Protein AF-A0A7W4E4R7-F1 (afdb_monomer)

pLDDT: mean 75.41, std 20.55, range [34.25, 96.19]

Solvent-accessible surface area (backbone atoms only — not comparable to full-atom values): 9694 Å² total; per-residue (Å²): 140,85,86,80,89,72,73,86,69,83,80,74,70,66,85,65,85,42,65,40,41,50,59,50,80,40,33,84,81,71,44,62,80,51,31,53,56,48,52,55,47,49,54,52,49,66,81,38,96,58,56,60,49,77,52,62,83,60,32,24,42,38,24,41,44,71,57,60,88,67,85,65,68,46,76,46,74,48,40,33,38,32,43,29,66,48,95,68,58,51,70,58,45,42,49,56,50,53,62,49,46,34,74,35,58,65,61,79,53,75,65,61,50,51,52,45,70,51,53,40,70,42,57,40,33,40,36,32,30,77,84,71,52,65,30,41,38,45,65,70,49,44,95,64,88,69,81,89,74,87,73,82,71,79,78,82,82,76,87,132

Radius of gyration: 18.73 Å; Cα contacts (8 Å, |Δi|>4): 219; chains: 1; bounding box: 41×69×41 Å

Mean predicted aligned error: 11.39 Å

Structure (mmCIF, N/CA/C/O backbone):
data_AF-A0A7W4E4R7-F1
#
_entry.id   AF-A0A7W4E4R7-F1
#
loop_
_atom_site.group_PDB
_atom_site.id
_atom_site.type_symbol
_atom_site.label_atom_id
_atom_site.label_alt_id
_atom_site.label_comp_id
_atom_site.label_asym_id
_atom_site.label_entity_id
_atom_site.label_seq_id
_atom_site.pdbx_PDB_ins_code
_atom_site.Cartn_x
_atom_site.Cartn_y
_atom_site.Cartn_z
_atom_site.occupancy
_atom_site.B_iso_or_equiv
_atom_site.auth_seq_id
_atom_site.auth_comp_id
_atom_site.auth_asym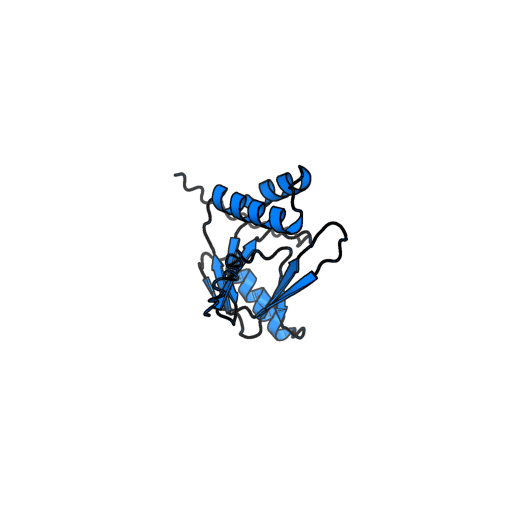_id
_atom_site.auth_atom_id
_atom_site.pdbx_PDB_model_num
ATOM 1 N N . MET A 1 1 ? -3.811 -51.169 -22.858 1.00 37.59 1 MET A N 1
ATOM 2 C CA . MET A 1 1 ? -2.844 -50.062 -23.025 1.00 37.59 1 MET A CA 1
ATOM 3 C C . MET A 1 1 ? -3.273 -48.957 -22.081 1.00 37.59 1 MET A C 1
ATOM 5 O O . MET A 1 1 ? -4.461 -48.668 -22.060 1.00 37.59 1 MET A O 1
ATOM 9 N N . GLY A 1 2 ? -2.369 -48.415 -21.267 1.00 35.84 2 GLY A N 1
ATOM 10 C CA . GLY A 1 2 ? -2.686 -47.343 -20.323 1.00 35.84 2 GLY A CA 1
ATOM 11 C C . GLY A 1 2 ? -1.676 -46.216 -20.470 1.00 35.84 2 GLY A C 1
ATOM 12 O O . GLY A 1 2 ? -0.500 -46.431 -20.195 1.00 35.84 2 GLY A O 1
ATOM 13 N N . ASN A 1 3 ? -2.144 -45.042 -20.894 1.00 38.25 3 ASN A N 1
ATOM 14 C CA . ASN A 1 3 ? -1.344 -43.823 -20.929 1.00 38.25 3 ASN A CA 1
ATOM 15 C C . ASN A 1 3 ? -1.815 -42.921 -19.789 1.00 38.25 3 ASN A C 1
ATOM 17 O O . ASN A 1 3 ? -2.932 -42.410 -19.808 1.00 38.25 3 ASN A O 1
ATOM 21 N N . TYR A 1 4 ? -0.962 -42.766 -18.781 1.00 40.06 4 TYR A N 1
ATOM 22 C CA . TYR A 1 4 ? -1.203 -41.903 -17.632 1.00 40.06 4 TYR A CA 1
ATOM 23 C C . TYR A 1 4 ? -0.491 -40.573 -17.885 1.00 40.06 4 TYR A C 1
ATOM 25 O O . TYR A 1 4 ? 0.659 -40.405 -17.477 1.00 40.06 4 TYR A O 1
ATOM 33 N N . GLU A 1 5 ? -1.140 -39.638 -18.581 1.00 39.41 5 GLU A N 1
ATOM 34 C CA . GLU A 1 5 ? -0.575 -38.300 -18.795 1.00 39.41 5 GLU A CA 1
ATOM 35 C C . GLU A 1 5 ? -0.634 -37.486 -17.498 1.00 39.41 5 GLU A C 1
ATOM 37 O O . GLU A 1 5 ? -1.563 -36.736 -17.203 1.00 39.41 5 GLU A O 1
ATOM 42 N N . LYS A 1 6 ? 0.389 -37.709 -16.673 1.00 41.47 6 LYS A N 1
ATOM 43 C CA . LYS A 1 6 ? 0.695 -36.923 -15.484 1.00 41.47 6 LYS A CA 1
ATOM 44 C C . LYS A 1 6 ? 1.305 -35.577 -15.877 1.00 41.47 6 LYS A C 1
ATOM 46 O O . LYS A 1 6 ? 2.179 -35.514 -16.732 1.00 41.47 6 LYS A O 1
ATOM 51 N N . ASN A 1 7 ? 0.968 -34.562 -15.086 1.00 39.81 7 ASN A N 1
ATOM 52 C CA . ASN A 1 7 ? 1.754 -33.344 -14.894 1.00 39.81 7 ASN A CA 1
ATOM 53 C C . ASN A 1 7 ? 1.880 -32.402 -16.111 1.00 39.81 7 ASN A C 1
ATOM 55 O O . ASN A 1 7 ? 2.986 -32.097 -16.553 1.00 39.81 7 ASN A O 1
ATOM 59 N N . ALA A 1 8 ? 0.777 -31.753 -16.496 1.00 35.56 8 ALA A N 1
ATOM 60 C CA . ALA A 1 8 ? 0.883 -30.298 -16.615 1.00 35.56 8 ALA A CA 1
ATOM 61 C C . ALA A 1 8 ? 1.110 -29.769 -15.187 1.00 35.56 8 ALA A C 1
ATOM 63 O O . ALA A 1 8 ? 0.280 -30.005 -14.307 1.00 35.56 8 ALA A O 1
ATOM 64 N N . ALA A 1 9 ? 2.280 -29.192 -14.912 1.00 35.06 9 ALA A N 1
ATOM 65 C CA . ALA A 1 9 ? 2.641 -28.804 -13.551 1.00 35.06 9 ALA A CA 1
ATOM 66 C C . ALA A 1 9 ? 1.687 -27.730 -13.009 1.00 35.06 9 ALA A C 1
ATOM 68 O O . ALA A 1 9 ? 1.271 -26.837 -13.749 1.00 35.06 9 ALA A O 1
ATOM 69 N N . ASN A 1 10 ? 1.408 -27.771 -11.701 1.00 34.59 10 ASN A N 1
ATOM 70 C CA . ASN A 1 10 ? 0.843 -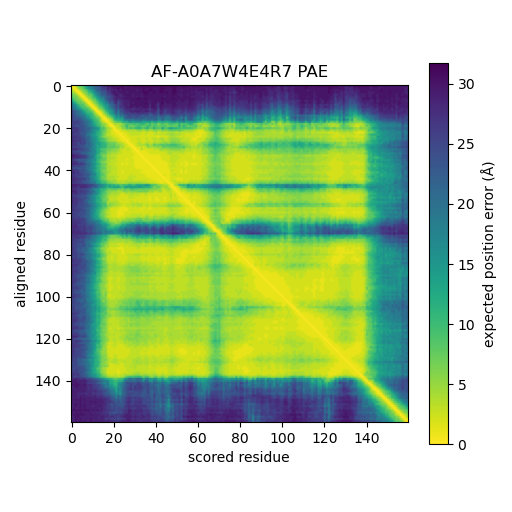26.616 -11.013 1.00 34.59 10 ASN A CA 1
ATOM 71 C C . ASN A 1 10 ? 1.751 -25.419 -11.298 1.00 34.59 10 ASN A C 1
ATOM 73 O O . ASN A 1 10 ? 2.893 -25.389 -10.837 1.00 34.59 10 ASN A O 1
ATOM 77 N N . SER A 1 11 ? 1.237 -24.422 -12.017 1.00 34.25 11 SER A N 1
ATOM 78 C CA . SER A 1 11 ? 1.834 -23.098 -11.972 1.00 34.25 11 SER A CA 1
ATOM 79 C C . SER A 1 11 ? 1.563 -22.548 -10.578 1.00 34.25 11 SER A C 1
ATOM 81 O O . SER A 1 11 ? 0.548 -21.900 -10.326 1.00 34.25 11 SER A O 1
ATOM 83 N N . THR A 1 12 ? 2.481 -22.817 -9.651 1.00 37.81 12 THR A N 1
ATOM 84 C CA . THR A 1 12 ? 2.738 -21.891 -8.555 1.00 37.81 12 THR A CA 1
ATOM 85 C C . THR A 1 12 ? 3.233 -20.596 -9.185 1.00 37.81 12 THR A C 1
ATOM 87 O O . THR A 1 12 ? 4.435 -20.336 -9.242 1.00 37.81 12 THR A O 1
ATOM 90 N N . GLN A 1 13 ? 2.284 -19.777 -9.657 1.00 39.12 13 GLN A N 1
ATOM 91 C CA . GLN A 1 13 ? 2.422 -18.331 -9.588 1.00 39.12 13 GLN A CA 1
ATOM 92 C C . GLN A 1 13 ? 2.794 -18.042 -8.138 1.00 39.12 13 GLN A C 1
ATOM 94 O O . GLN A 1 13 ? 1.945 -18.120 -7.252 1.00 39.12 13 GLN A O 1
ATOM 99 N N . SER A 1 14 ? 4.095 -17.840 -7.910 1.00 38.28 14 SER A N 1
ATOM 100 C CA . SER A 1 14 ? 4.652 -17.489 -6.608 1.00 38.28 14 SER A CA 1
ATOM 101 C C . SER A 1 14 ? 3.782 -16.387 -6.029 1.00 38.28 14 SER A C 1
ATOM 103 O O . SER A 1 14 ? 3.562 -15.401 -6.733 1.00 38.28 14 SER A O 1
ATOM 105 N N . GLU A 1 15 ? 3.232 -16.580 -4.826 1.00 46.53 15 GLU A N 1
ATOM 106 C CA . GLU A 1 15 ? 2.279 -15.637 -4.238 1.00 46.53 15 GLU A CA 1
ATOM 107 C C . GLU A 1 15 ? 2.954 -14.269 -4.145 1.00 46.53 15 GLU A C 1
ATOM 109 O O . GLU A 1 15 ? 3.819 -14.037 -3.298 1.00 46.53 15 GLU A O 1
ATOM 114 N N . GLN A 1 16 ? 2.640 -13.407 -5.117 1.00 50.31 16 GLN A N 1
ATOM 115 C CA . GLN A 1 16 ? 3.466 -12.244 -5.396 1.00 50.31 16 GLN A CA 1
ATOM 116 C C . GLN A 1 16 ? 3.458 -11.332 -4.168 1.00 50.31 16 GLN A C 1
ATOM 118 O O . GLN A 1 16 ? 2.390 -11.126 -3.586 1.00 50.31 16 GLN A O 1
ATOM 123 N N . PRO A 1 17 ? 4.597 -10.733 -3.778 1.00 55.41 17 PRO A N 1
ATOM 124 C CA . PRO A 1 17 ? 4.551 -9.596 -2.877 1.00 55.41 17 PRO A CA 1
ATOM 125 C C . PRO A 1 17 ? 3.753 -8.502 -3.591 1.00 55.41 17 PRO A C 1
ATOM 127 O O . PRO A 1 17 ? 4.229 -7.911 -4.559 1.00 55.41 17 PRO A O 1
ATOM 130 N N . LEU A 1 18 ? 2.508 -8.284 -3.162 1.00 74.06 18 LEU A N 1
ATOM 131 C CA . LEU A 1 18 ? 1.586 -7.356 -3.813 1.00 74.06 18 LEU A CA 1
ATOM 132 C C . LEU A 1 18 ? 1.980 -5.921 -3.442 1.00 74.06 18 LEU A C 1
ATOM 134 O O . LEU A 1 18 ? 1.399 -5.315 -2.542 1.00 74.06 18 LEU A O 1
ATOM 138 N N . ILE A 1 19 ? 3.029 -5.414 -4.091 1.00 79.81 19 ILE A N 1
ATOM 139 C CA . ILE A 1 19 ? 3.493 -4.034 -3.949 1.00 79.81 19 ILE A CA 1
ATOM 140 C C . ILE A 1 19 ? 2.511 -3.111 -4.673 1.00 79.81 19 ILE A C 1
ATOM 142 O O . ILE A 1 19 ? 2.180 -3.334 -5.841 1.00 79.81 19 ILE A O 1
ATOM 146 N N . CYS A 1 20 ? 2.057 -2.068 -3.982 1.00 77.81 20 CYS A N 1
ATOM 147 C CA . CYS A 1 20 ? 1.178 -1.050 -4.549 1.00 77.81 20 CYS A CA 1
ATOM 148 C C . CYS A 1 20 ? 1.980 0.201 -4.918 1.00 77.81 20 CYS A C 1
ATOM 150 O O . CYS A 1 20 ? 2.394 0.953 -4.036 1.00 77.81 20 CYS A O 1
ATOM 152 N N . TRP A 1 21 ? 2.168 0.421 -6.221 1.00 73.69 21 TRP A N 1
ATOM 153 C CA . TRP A 1 21 ? 2.809 1.610 -6.784 1.00 73.69 21 TRP A CA 1
ATOM 154 C C . TRP A 1 21 ? 1.792 2.755 -6.966 1.00 73.69 21 TRP A C 1
ATOM 156 O O . TRP A 1 21 ? 0.676 2.501 -7.428 1.00 73.69 21 TRP A O 1
ATOM 166 N N . ASN A 1 22 ? 2.154 4.007 -6.637 1.00 75.50 22 ASN A N 1
ATOM 167 C CA . ASN A 1 22 ? 1.269 5.187 -6.725 1.00 75.50 22 ASN A CA 1
ATOM 168 C C . ASN A 1 22 ? -0.115 4.946 -6.081 1.00 75.50 22 ASN A C 1
ATOM 170 O O . ASN A 1 22 ? -1.143 4.983 -6.765 1.00 75.50 22 ASN A O 1
ATOM 174 N N . TRP A 1 23 ? -0.149 4.634 -4.783 1.00 87.56 23 TRP A N 1
ATOM 175 C CA . TRP A 1 23 ? -1.384 4.264 -4.084 1.00 87.56 23 TRP A CA 1
ATOM 176 C C . TRP A 1 23 ? -2.026 5.427 -3.313 1.00 87.56 23 TRP A C 1
ATOM 178 O O . TRP A 1 23 ? -1.352 6.355 -2.877 1.00 87.56 23 TRP A O 1
ATOM 188 N N . TYR A 1 24 ? -3.344 5.358 -3.122 1.00 87.31 24 TYR A N 1
ATOM 189 C CA . TYR A 1 24 ? -4.137 6.305 -2.334 1.00 87.31 24 TYR A CA 1
ATOM 190 C C . TYR A 1 24 ? -5.350 5.615 -1.694 1.00 87.31 24 TYR A C 1
ATOM 192 O O . TYR A 1 24 ? -5.747 4.518 -2.102 1.00 87.31 24 TYR A O 1
ATOM 200 N N . LEU A 1 25 ? -5.922 6.255 -0.666 1.00 90.56 25 LEU A N 1
ATOM 201 C CA . LEU A 1 25 ? -7.130 5.801 0.028 1.00 90.56 25 LEU A CA 1
ATOM 202 C C . LEU A 1 25 ? -8.317 6.706 -0.298 1.00 90.56 25 LEU A C 1
ATOM 204 O O . LEU A 1 25 ? -8.255 7.915 -0.077 1.00 90.56 25 LEU A O 1
ATOM 208 N N . GLU A 1 26 ? -9.421 6.107 -0.730 1.00 89.88 26 GLU A N 1
ATOM 209 C CA . GLU A 1 26 ? -10.704 6.791 -0.907 1.00 89.88 26 GLU A CA 1
ATOM 210 C C . GLU A 1 26 ? -11.879 5.831 -0.679 1.00 89.88 26 GLU A C 1
ATOM 212 O O . GLU A 1 26 ? -11.706 4.623 -0.509 1.00 89.88 26 GLU A O 1
ATOM 217 N N . SER A 1 27 ? -13.092 6.366 -0.631 1.00 90.88 27 SER A N 1
ATOM 218 C CA . SER A 1 27 ? -14.323 5.582 -0.704 1.00 90.88 27 SER A CA 1
ATOM 219 C C . SER A 1 27 ? -14.590 5.108 -2.137 1.00 90.88 27 SER A C 1
ATOM 221 O O . SER A 1 27 ? -14.203 5.751 -3.109 1.00 90.88 27 SER A O 1
ATOM 223 N N . LEU A 1 28 ? -15.308 3.990 -2.288 1.00 85.19 28 LEU A N 1
ATOM 224 C CA . LEU A 1 28 ? -15.624 3.418 -3.608 1.00 85.19 28 LEU A CA 1
ATOM 225 C C . LEU A 1 28 ? -16.348 4.401 -4.553 1.00 85.19 28 LEU A C 1
ATOM 227 O O . LEU A 1 28 ? -16.094 4.391 -5.759 1.00 85.19 28 LEU A O 1
ATOM 231 N N . ASN A 1 29 ? -17.239 5.222 -3.985 1.00 87.06 29 ASN A N 1
ATOM 232 C CA . ASN A 1 29 ? -18.239 6.031 -4.691 1.00 87.06 29 ASN A CA 1
ATOM 233 C C . ASN A 1 29 ? -18.033 7.553 -4.529 1.00 87.06 29 ASN A C 1
ATOM 235 O O . ASN A 1 29 ? -18.961 8.310 -4.800 1.00 87.06 29 ASN A O 1
ATOM 239 N N . ASN A 1 30 ? -16.863 7.999 -4.060 1.00 84.56 30 ASN A N 1
ATOM 240 C CA . ASN A 1 30 ? -16.578 9.402 -3.716 1.00 84.56 30 ASN A CA 1
ATOM 241 C C . ASN A 1 30 ? -17.540 9.984 -2.654 1.00 84.56 30 ASN A C 1
ATOM 243 O O . ASN A 1 30 ? -17.946 11.139 -2.723 1.00 84.56 30 ASN A O 1
ATOM 247 N N . ASP A 1 31 ? -17.893 9.169 -1.660 1.00 92.94 31 ASP A N 1
ATOM 248 C CA . ASP A 1 31 ? -18.574 9.587 -0.434 1.00 92.94 31 ASP A CA 1
ATOM 249 C C . ASP A 1 31 ? -17.626 10.501 0.367 1.00 92.94 31 ASP A C 1
ATOM 251 O O . ASP A 1 31 ? -16.646 10.037 0.953 1.00 92.94 31 ASP A O 1
ATOM 255 N N . GLU A 1 32 ? -17.885 11.812 0.332 1.00 92.69 32 GLU A N 1
ATOM 256 C CA . GLU A 1 32 ? -17.083 12.855 0.993 1.00 92.69 32 GLU A CA 1
ATOM 257 C C . GLU A 1 32 ? -17.006 12.628 2.508 1.00 92.69 32 GLU A C 1
ATOM 259 O O . GLU A 1 32 ? -15.930 12.657 3.108 1.00 92.69 32 GLU A O 1
ATOM 264 N N . ASP A 1 33 ? -18.148 12.294 3.107 1.00 93.12 33 ASP A N 1
ATOM 265 C CA . ASP A 1 33 ? -18.312 12.057 4.536 1.00 93.12 33 ASP A CA 1
ATOM 266 C C . ASP A 1 33 ? -17.482 10.832 4.979 1.00 93.12 33 ASP A C 1
ATOM 268 O O . ASP A 1 33 ? -16.982 10.770 6.105 1.00 93.12 33 ASP A O 1
ATOM 272 N N . LEU A 1 34 ? -17.306 9.835 4.108 1.00 93.06 34 LEU A N 1
ATOM 273 C CA . LEU A 1 34 ? -16.424 8.683 4.307 1.00 93.06 34 LEU A CA 1
ATOM 274 C C . LEU A 1 34 ? -14.953 8.996 3.982 1.00 93.06 34 LEU A C 1
ATOM 276 O O . LEU A 1 34 ? -14.073 8.541 4.716 1.00 93.06 34 LEU A O 1
ATOM 280 N N . ASN A 1 35 ? -14.677 9.792 2.947 1.00 91.75 35 ASN A N 1
ATOM 281 C CA . ASN A 1 35 ? -13.330 10.242 2.581 1.00 91.75 35 ASN A CA 1
ATOM 282 C C . ASN A 1 35 ? -12.668 11.010 3.736 1.00 91.75 35 ASN A C 1
ATOM 284 O O . ASN A 1 35 ? -11.545 10.676 4.118 1.00 91.75 35 ASN A O 1
ATOM 288 N N . ASP A 1 36 ? -13.381 11.936 4.376 1.00 91.88 36 ASP A N 1
ATOM 289 C CA . ASP A 1 36 ? -12.905 12.661 5.562 1.00 91.88 36 ASP A CA 1
ATOM 290 C C . ASP A 1 36 ? -12.554 11.712 6.718 1.00 91.88 36 ASP A C 1
ATOM 292 O O . ASP A 1 36 ? -11.520 11.855 7.378 1.00 91.88 36 ASP A O 1
ATOM 296 N N . LYS A 1 37 ? -13.382 10.686 6.953 1.00 93.31 37 LYS A N 1
ATOM 297 C CA . LYS A 1 37 ? -13.139 9.668 7.991 1.00 93.31 37 LYS A CA 1
ATOM 298 C C . LYS A 1 37 ? -11.919 8.798 7.665 1.00 93.31 37 LYS A C 1
ATOM 300 O O . LYS A 1 37 ? -11.198 8.409 8.587 1.00 93.31 37 LYS A O 1
ATOM 305 N N . ILE A 1 38 ? -11.679 8.509 6.385 1.00 92.50 38 ILE A N 1
ATOM 306 C CA . ILE A 1 38 ? -10.505 7.779 5.883 1.00 92.50 38 ILE A CA 1
ATOM 307 C C . ILE A 1 38 ? -9.239 8.621 6.061 1.00 92.50 38 ILE A C 1
ATOM 309 O O . ILE A 1 38 ? -8.306 8.169 6.725 1.00 92.50 38 ILE A O 1
ATOM 313 N N . GLN A 1 39 ? -9.218 9.851 5.543 1.00 90.69 39 GLN A N 1
ATOM 314 C CA . GLN A 1 39 ? -8.047 10.731 5.594 1.00 90.69 39 GLN A CA 1
ATOM 315 C C . GLN A 1 39 ? -7.690 11.112 7.033 1.00 90.69 39 GLN A C 1
ATOM 317 O O . GLN A 1 39 ? -6.528 11.026 7.431 1.00 90.69 39 GLN A O 1
ATOM 322 N N . LYS A 1 40 ? -8.688 11.400 7.878 1.00 90.81 40 LYS A N 1
ATOM 323 C CA . LYS A 1 40 ? -8.474 11.652 9.310 1.00 90.81 40 LYS A CA 1
ATOM 324 C C . LYS A 1 40 ? -7.903 10.435 10.042 1.00 90.81 40 LYS A C 1
ATOM 326 O O . LYS A 1 40 ? -7.028 10.607 10.887 1.00 90.81 40 LYS A O 1
ATOM 331 N N . ARG A 1 41 ? -8.343 9.207 9.728 1.00 91.00 41 ARG A N 1
ATOM 332 C CA . ARG A 1 41 ? -7.714 7.986 10.272 1.00 91.00 41 ARG A CA 1
ATOM 333 C C . ARG A 1 41 ? -6.287 7.815 9.767 1.00 91.00 41 ARG A C 1
ATOM 335 O O . ARG A 1 41 ? -5.405 7.560 10.579 1.00 91.00 41 ARG A O 1
ATOM 342 N N . PHE A 1 42 ? -6.044 8.003 8.473 1.00 90.62 42 PHE A N 1
ATOM 343 C CA . PHE A 1 42 ? -4.713 7.845 7.896 1.00 90.62 42 PHE A CA 1
ATOM 344 C C . PHE A 1 42 ? -3.709 8.859 8.463 1.00 90.62 42 PHE A C 1
ATOM 346 O O . PHE A 1 42 ? -2.634 8.454 8.892 1.00 90.62 42 PHE A O 1
ATOM 353 N N . GLY A 1 43 ? -4.081 10.134 8.609 1.00 87.81 43 GLY A N 1
ATOM 354 C CA . GLY A 1 43 ? -3.248 11.140 9.280 1.00 87.81 43 GLY A CA 1
ATOM 355 C C . GLY A 1 43 ? -2.929 10.790 10.741 1.00 87.81 43 GLY A C 1
ATOM 356 O O . GLY A 1 43 ? -1.787 10.927 11.173 1.00 87.81 43 GLY A O 1
ATOM 357 N N . ILE A 1 44 ? -3.902 10.254 11.493 1.00 89.75 44 ILE A N 1
ATOM 358 C CA . ILE A 1 44 ? -3.674 9.754 12.862 1.00 89.75 44 ILE A CA 1
ATOM 359 C C . ILE A 1 44 ? -2.754 8.520 12.861 1.00 89.75 44 ILE A C 1
ATOM 361 O O . ILE A 1 44 ? -1.932 8.386 13.762 1.00 89.75 44 ILE A O 1
ATOM 365 N N . PHE A 1 45 ? -2.870 7.627 11.874 1.00 89.44 45 PHE A N 1
ATOM 366 C CA . PHE A 1 45 ? -2.005 6.452 11.724 1.00 89.44 45 PHE A CA 1
ATOM 367 C C . PHE A 1 45 ? -0.564 6.832 11.356 1.00 89.44 45 PHE A C 1
ATOM 369 O O . PHE A 1 45 ? 0.361 6.278 11.946 1.00 89.44 45 PHE A O 1
ATOM 376 N N . ARG A 1 46 ? -0.357 7.804 10.452 1.00 86.25 46 ARG A N 1
ATOM 377 C CA . ARG A 1 46 ? 0.971 8.369 10.147 1.00 86.25 46 ARG A CA 1
ATOM 378 C C . ARG A 1 46 ? 1.588 8.966 11.416 1.00 86.25 46 ARG A C 1
ATOM 380 O O . ARG A 1 46 ? 2.519 8.377 11.957 1.00 86.25 46 ARG A O 1
ATOM 387 N N . LYS A 1 47 ? 0.991 10.031 11.968 1.00 83.25 47 LYS A N 1
ATOM 388 C CA . LYS A 1 47 ? 1.586 10.863 13.036 1.00 83.25 47 LYS A CA 1
ATOM 389 C C . LYS A 1 47 ? 1.528 10.272 14.462 1.00 83.25 47 LYS A C 1
ATOM 391 O O . LYS A 1 47 ? 1.814 10.977 15.426 1.00 83.25 47 LYS A O 1
ATOM 396 N N . ARG A 1 48 ? 1.129 9.005 14.657 1.00 76.25 48 ARG A N 1
ATOM 397 C CA . ARG A 1 48 ? 1.173 8.323 15.973 1.00 76.25 48 ARG A CA 1
ATOM 398 C C . ARG A 1 48 ? 2.005 7.047 15.937 1.00 76.25 48 ARG A C 1
ATOM 400 O O . ARG A 1 48 ? 2.001 6.310 14.953 1.00 76.25 48 ARG A O 1
ATOM 407 N N . GLY A 1 49 ? 2.606 6.703 17.076 1.00 72.12 49 GLY A N 1
ATOM 408 C CA . GLY A 1 49 ? 3.272 5.414 17.319 1.00 72.12 49 GLY A CA 1
ATOM 409 C C . GLY A 1 49 ? 2.331 4.199 17.405 1.00 72.12 49 GLY A C 1
ATOM 410 O O . GLY A 1 49 ? 2.671 3.205 18.036 1.00 72.12 49 GLY A O 1
ATOM 411 N N . THR A 1 50 ? 1.125 4.262 16.830 1.00 83.88 50 THR A N 1
ATOM 412 C CA . THR A 1 50 ? 0.201 3.121 16.792 1.00 83.88 50 THR A CA 1
ATOM 413 C C . THR A 1 50 ? 0.663 2.139 15.703 1.00 83.88 50 THR A C 1
ATOM 415 O O . THR A 1 50 ? 0.756 2.545 14.544 1.00 83.88 50 THR A O 1
ATOM 418 N N . PRO A 1 51 ? 0.964 0.866 16.029 1.00 88.62 51 PRO A N 1
ATOM 419 C CA . PRO A 1 51 ? 1.567 -0.065 15.072 1.00 88.62 51 PRO A CA 1
ATOM 420 C C . PRO A 1 51 ? 0.577 -0.586 14.024 1.00 88.62 51 PRO A C 1
ATOM 422 O O . PRO A 1 51 ? 0.997 -0.991 12.946 1.00 88.62 51 PRO A O 1
ATOM 425 N N . GLU A 1 52 ? -0.727 -0.562 14.302 1.00 94.69 52 GLU A N 1
ATOM 426 C CA . GLU A 1 52 ? -1.774 -0.955 13.359 1.00 94.69 52 GLU A CA 1
ATOM 427 C C . GLU A 1 52 ? -3.034 -0.094 13.509 1.00 94.69 52 GLU A C 1
ATOM 429 O O . GLU A 1 52 ? -3.304 0.453 14.579 1.00 94.69 52 GLU A O 1
ATOM 434 N N . MET A 1 53 ? -3.819 0.033 12.438 1.00 94.69 53 MET A N 1
ATOM 435 C CA . MET A 1 53 ? -5.117 0.707 12.470 1.00 94.69 53 MET A CA 1
ATOM 436 C C . MET A 1 53 ? -6.107 0.082 11.485 1.00 94.69 53 MET A C 1
ATOM 438 O O . MET A 1 53 ? -5.819 -0.048 10.295 1.00 94.69 53 MET A O 1
ATOM 442 N N . ASP A 1 54 ? -7.303 -0.240 11.980 1.00 96.19 54 ASP A N 1
ATOM 443 C CA . ASP A 1 54 ? -8.445 -0.626 11.149 1.00 96.19 54 ASP A CA 1
ATOM 444 C C . ASP A 1 54 ? -9.067 0.585 10.434 1.00 96.19 54 ASP A C 1
ATOM 446 O O . ASP A 1 54 ? -9.106 1.701 10.962 1.00 96.19 54 ASP A O 1
ATOM 450 N N . PHE A 1 55 ? -9.622 0.358 9.250 1.00 94.06 55 PHE A N 1
ATOM 451 C CA . PHE A 1 55 ? -10.276 1.361 8.412 1.00 94.06 55 PHE A CA 1
ATOM 452 C C . PHE A 1 55 ? -11.772 1.052 8.225 1.00 94.06 55 PHE A C 1
ATOM 454 O O . PHE A 1 55 ? -12.213 -0.078 8.448 1.00 94.06 55 PHE A O 1
ATOM 461 N N . PRO A 1 56 ? -12.596 2.046 7.837 1.00 93.75 56 PRO A N 1
ATOM 462 C CA . PRO A 1 56 ? -13.986 1.810 7.460 1.00 93.75 56 PRO A CA 1
ATOM 463 C C . PRO A 1 56 ? -14.114 0.714 6.389 1.00 93.75 56 PRO A C 1
ATOM 465 O O . PRO A 1 56 ? -13.340 0.684 5.437 1.00 93.75 56 PRO A O 1
ATOM 468 N N . LYS A 1 57 ? -15.130 -0.147 6.518 1.00 88.38 57 LYS A N 1
ATOM 469 C CA . LYS A 1 57 ? -15.368 -1.372 5.718 1.00 88.38 57 LYS A CA 1
ATOM 470 C C . LYS A 1 57 ? -15.321 -1.207 4.188 1.00 88.38 57 LYS A C 1
ATOM 472 O O . LYS A 1 57 ? -15.083 -2.184 3.466 1.00 88.38 57 LYS A O 1
ATOM 477 N N . ASP A 1 58 ? -15.607 0.001 3.717 1.00 91.62 58 ASP A N 1
ATOM 478 C CA . ASP A 1 58 ? -15.754 0.347 2.303 1.00 91.62 58 ASP A CA 1
ATOM 479 C C . ASP A 1 58 ? -14.719 1.412 1.865 1.00 91.62 58 ASP A C 1
ATOM 481 O O . ASP A 1 58 ? -14.871 2.074 0.840 1.00 91.62 58 ASP A O 1
ATOM 485 N N . THR A 1 59 ? -13.624 1.515 2.635 1.00 93.38 59 THR A N 1
ATOM 486 C CA . THR A 1 59 ? -12.349 2.131 2.230 1.00 93.38 59 THR A CA 1
ATOM 487 C C . THR A 1 59 ? -11.706 1.292 1.135 1.00 93.38 59 THR A C 1
ATOM 489 O O . THR A 1 59 ? -11.613 0.067 1.255 1.00 93.38 59 THR A O 1
ATOM 492 N N . VAL A 1 60 ? -11.205 1.947 0.098 1.00 92.94 60 VAL A N 1
ATOM 493 C CA . VAL A 1 60 ? -10.554 1.331 -1.055 1.00 92.94 60 VAL A CA 1
ATOM 494 C C . VAL A 1 60 ? -9.113 1.829 -1.133 1.00 92.94 60 VAL A C 1
ATOM 496 O O . VAL A 1 60 ? -8.870 3.033 -1.113 1.00 92.94 60 VAL A O 1
ATOM 499 N N . VAL A 1 61 ? -8.155 0.906 -1.250 1.00 91.06 61 VAL A N 1
ATOM 500 C CA . VAL A 1 61 ? -6.817 1.228 -1.762 1.00 91.06 61 VAL A CA 1
ATOM 501 C C . VAL A 1 61 ? -6.910 1.209 -3.279 1.00 91.06 61 VAL A C 1
ATOM 503 O O . VAL A 1 61 ? -7.224 0.167 -3.858 1.00 91.06 61 VAL A O 1
ATOM 506 N N . ARG A 1 62 ? -6.624 2.336 -3.925 1.00 88.69 62 ARG A N 1
ATOM 507 C CA . ARG A 1 62 ? -6.440 2.436 -5.378 1.00 88.69 62 ARG A CA 1
ATOM 508 C C . ARG A 1 62 ? -4.966 2.643 -5.672 1.00 88.69 62 ARG A C 1
ATOM 510 O O . ARG A 1 62 ? -4.301 3.361 -4.940 1.00 88.69 62 ARG A O 1
ATOM 517 N N . TYR A 1 63 ? -4.452 1.972 -6.696 1.00 84.50 63 TYR A N 1
ATOM 518 C CA . TYR A 1 63 ? -3.040 2.015 -7.082 1.00 84.50 63 TYR A CA 1
ATOM 519 C C . TYR A 1 63 ? -2.879 1.743 -8.581 1.00 84.50 63 TYR A C 1
ATOM 521 O O . TYR A 1 63 ? -3.827 1.303 -9.239 1.00 84.50 63 TYR A O 1
ATOM 529 N N . PHE A 1 64 ? -1.700 2.005 -9.138 1.00 76.25 64 PHE A N 1
ATOM 530 C CA . PHE A 1 64 ? -1.424 1.814 -10.564 1.00 76.25 64 PHE A CA 1
ATOM 531 C C . PHE A 1 64 ? -0.349 0.748 -10.781 1.00 76.25 64 PHE A C 1
ATOM 533 O O . PHE A 1 64 ? 0.580 0.615 -9.990 1.00 76.25 64 PHE A O 1
ATOM 540 N N . ILE A 1 65 ? -0.471 -0.016 -11.867 1.00 72.44 65 ILE A N 1
ATOM 541 C CA . ILE A 1 65 ? 0.576 -0.921 -12.351 1.00 72.44 65 ILE A CA 1
ATOM 542 C C . ILE A 1 65 ? 0.927 -0.509 -13.781 1.00 72.44 65 ILE A C 1
ATOM 544 O O . ILE A 1 65 ? 0.042 -0.420 -14.630 1.00 72.44 65 ILE A O 1
ATOM 548 N N . PHE A 1 66 ? 2.212 -0.284 -14.042 1.00 65.50 66 PHE A N 1
ATOM 549 C CA . PHE A 1 66 ? 2.758 -0.133 -15.392 1.00 65.50 66 PHE A CA 1
ATOM 550 C C . PHE A 1 66 ? 3.146 -1.513 -15.934 1.00 65.50 66 PHE A C 1
ATOM 552 O O . PHE A 1 66 ? 3.639 -2.344 -15.173 1.00 65.50 66 PHE A O 1
ATOM 559 N N . SER A 1 67 ? 2.931 -1.785 -17.220 1.00 55.75 67 SER A N 1
ATOM 560 C CA . SER A 1 67 ? 3.235 -3.095 -17.811 1.00 55.75 67 SER A CA 1
ATOM 561 C C . SER A 1 67 ? 3.852 -2.959 -19.199 1.00 55.75 67 SER A C 1
ATOM 563 O O . SER A 1 67 ? 3.140 -2.671 -20.158 1.00 55.75 67 SER A O 1
ATOM 565 N N . GLY A 1 68 ? 5.153 -3.232 -19.314 1.00 52.56 68 GLY A N 1
ATOM 566 C CA . GLY A 1 68 ? 5.882 -3.129 -20.577 1.00 52.56 68 GLY A CA 1
ATOM 567 C C . GLY A 1 68 ? 6.188 -1.690 -21.009 1.00 52.56 68 GLY A C 1
ATOM 568 O O . GLY A 1 68 ? 6.180 -0.762 -20.204 1.00 52.56 68 GLY A O 1
ATOM 569 N N . ILE A 1 69 ? 6.515 -1.543 -22.296 1.00 48.81 69 ILE A N 1
ATOM 570 C CA . ILE A 1 69 ? 7.056 -0.309 -22.894 1.00 48.81 69 ILE A CA 1
ATOM 571 C C . ILE A 1 69 ? 5.942 0.631 -23.403 1.00 48.81 69 ILE A C 1
ATOM 573 O O . ILE 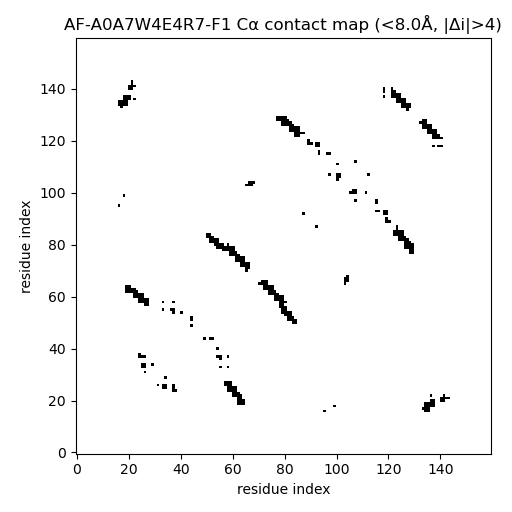A 1 69 ? 6.154 1.838 -23.474 1.00 4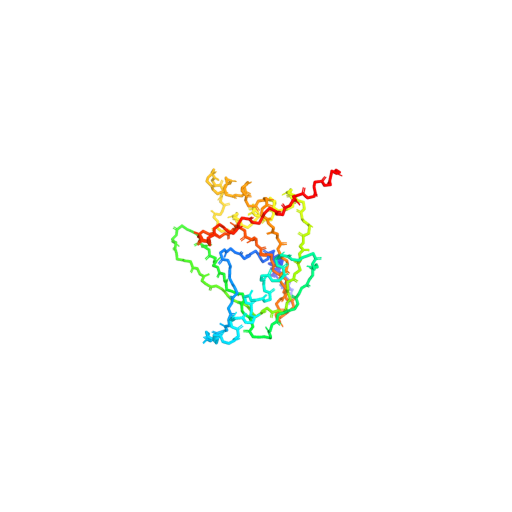8.81 69 ILE A O 1
ATOM 577 N N . ASP A 1 70 ? 4.747 0.108 -23.699 1.00 51.75 70 ASP A N 1
ATOM 578 C CA . ASP A 1 70 ? 3.571 0.911 -24.060 1.00 51.75 70 ASP A CA 1
ATOM 579 C C . ASP A 1 70 ? 2.806 1.335 -22.792 1.00 51.75 70 ASP A C 1
ATOM 581 O O . ASP A 1 70 ? 2.207 0.522 -22.085 1.00 51.75 70 ASP A O 1
ATOM 585 N N . VAL A 1 71 ? 2.881 2.628 -22.466 1.00 55.44 71 VAL A N 1
ATOM 586 C CA . VAL A 1 71 ? 2.707 3.136 -21.092 1.00 55.44 71 VAL A CA 1
ATOM 587 C C . VAL A 1 71 ? 1.254 3.513 -20.746 1.00 55.44 71 VAL A C 1
ATOM 589 O O . VAL A 1 71 ? 0.974 4.652 -20.372 1.00 55.44 71 VAL A O 1
ATOM 592 N N . GLU A 1 72 ? 0.314 2.567 -20.818 1.00 60.75 72 GLU A N 1
ATOM 593 C CA . GLU A 1 72 ? -1.019 2.753 -20.212 1.00 60.75 72 GLU A CA 1
ATOM 594 C C . GLU A 1 72 ? -1.048 2.247 -18.749 1.00 60.75 72 GLU A C 1
ATOM 596 O O . GLU A 1 72 ? -0.915 1.045 -18.503 1.00 60.75 72 GLU A O 1
ATOM 601 N N . PRO A 1 73 ? -1.218 3.130 -17.739 1.00 68.06 73 PRO A N 1
ATOM 602 C CA . PRO A 1 73 ? -1.191 2.736 -16.331 1.00 68.06 73 PRO A CA 1
ATOM 603 C C . PRO A 1 73 ? -2.483 2.018 -15.922 1.00 68.06 73 PRO A C 1
ATOM 605 O O . PRO A 1 73 ? -3.549 2.622 -15.770 1.00 68.06 73 PRO A O 1
ATOM 608 N N . VAL A 1 74 ? -2.390 0.716 -15.659 1.00 74.38 74 VAL A N 1
ATOM 609 C CA . VAL A 1 74 ? -3.538 -0.108 -15.275 1.00 74.38 74 VAL A CA 1
ATOM 610 C C . VAL A 1 74 ? -3.927 0.187 -13.825 1.00 74.38 74 VAL A C 1
ATOM 612 O O . VAL A 1 74 ? -3.282 -0.292 -12.888 1.00 74.38 74 VAL A O 1
ATOM 615 N N . LYS A 1 75 ? -5.019 0.939 -13.623 1.00 79.25 75 LYS A N 1
ATOM 616 C CA . LYS A 1 75 ? -5.618 1.150 -12.293 1.00 79.25 75 LYS A CA 1
ATOM 617 C C . LYS A 1 75 ? -6.067 -0.192 -11.699 1.00 79.25 75 LYS A C 1
ATOM 619 O O . LYS A 1 75 ? -6.763 -0.978 -12.346 1.00 79.25 75 LYS A O 1
ATOM 624 N N . LYS A 1 76 ? -5.675 -0.448 -10.454 1.00 86.44 76 LYS A N 1
ATOM 625 C CA . LYS A 1 76 ? -6.089 -1.583 -9.621 1.00 86.44 76 LYS A CA 1
ATOM 626 C C . LYS A 1 76 ? -6.671 -1.066 -8.311 1.00 86.44 76 LYS A C 1
ATOM 628 O O . LYS A 1 76 ? -6.341 0.030 -7.861 1.00 86.44 76 LYS A O 1
ATOM 633 N N . GLU A 1 77 ? -7.534 -1.865 -7.692 1.00 91.00 77 GLU A N 1
ATOM 634 C CA . GLU A 1 77 ? -8.145 -1.515 -6.414 1.00 91.00 77 GLU A CA 1
ATOM 635 C C . GLU A 1 77 ? -8.476 -2.733 -5.547 1.00 91.00 77 GLU A C 1
ATOM 637 O O . GLU A 1 77 ? -8.680 -3.838 -6.056 1.00 91.00 77 GLU A O 1
ATOM 642 N N . PHE A 1 78 ? -8.532 -2.528 -4.230 1.00 92.44 78 PHE A N 1
ATOM 643 C CA . PHE A 1 78 ? -9.072 -3.493 -3.270 1.00 92.44 78 PHE A CA 1
ATOM 644 C C . PHE A 1 78 ? -9.632 -2.7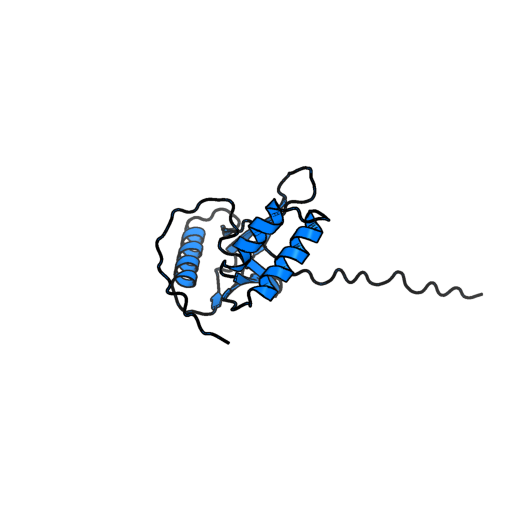95 -2.027 1.00 92.44 78 PHE A C 1
ATOM 646 O O . PHE A 1 78 ? -9.164 -1.734 -1.623 1.00 92.44 78 PHE A O 1
ATOM 653 N N . PHE A 1 79 ? -10.611 -3.424 -1.374 1.00 94.75 79 PHE A N 1
ATOM 654 C CA . PHE A 1 79 ? -11.137 -2.936 -0.099 1.00 94.75 79 PHE A CA 1
ATOM 655 C C . PHE A 1 79 ? -10.156 -3.193 1.047 1.00 94.75 79 PHE A C 1
ATOM 657 O O . PHE A 1 79 ? -9.734 -4.334 1.259 1.00 94.75 79 PHE A O 1
ATOM 664 N N . LEU A 1 80 ? -9.847 -2.148 1.808 1.00 95.50 80 LEU A N 1
ATOM 665 C CA . LEU A 1 80 ? -8.970 -2.179 2.974 1.00 95.50 80 LEU A CA 1
ATOM 666 C C . LEU A 1 80 ? -9.735 -2.623 4.229 1.00 95.50 80 LEU A C 1
ATOM 668 O O . LEU A 1 80 ? -10.858 -2.181 4.457 1.00 95.50 80 LEU A O 1
ATOM 672 N N . ILE A 1 81 ? -9.109 -3.451 5.070 1.00 94.69 81 ILE A N 1
ATOM 673 C CA . ILE A 1 81 ? -9.533 -3.647 6.467 1.00 94.69 81 ILE A CA 1
ATOM 674 C C . ILE A 1 81 ? -8.574 -2.931 7.420 1.00 94.69 81 ILE A C 1
ATOM 676 O O . ILE A 1 81 ? -9.035 -2.201 8.288 1.00 94.69 81 ILE A O 1
ATOM 680 N N . LYS A 1 82 ? -7.258 -3.123 7.266 1.00 95.38 82 LYS A N 1
ATOM 681 C CA . LYS A 1 82 ? -6.249 -2.687 8.245 1.00 95.38 82 LYS A CA 1
ATOM 682 C C . LYS A 1 82 ? -4.934 -2.282 7.578 1.00 95.38 82 LYS A C 1
ATOM 684 O O . LYS A 1 82 ? -4.517 -2.946 6.629 1.00 95.38 82 LYS A O 1
ATOM 689 N N . LEU A 1 83 ? -4.272 -1.254 8.114 1.00 94.25 83 LEU A N 1
ATOM 690 C CA . LEU A 1 83 ? -2.851 -0.965 7.882 1.00 94.25 83 LEU A CA 1
ATOM 691 C C . LEU A 1 83 ? -2.009 -1.349 9.106 1.00 94.25 83 LEU A C 1
ATOM 693 O O . LEU A 1 83 ? -2.441 -1.163 10.241 1.00 94.25 83 LEU A O 1
ATOM 697 N N . GLU A 1 84 ? -0.792 -1.826 8.866 1.00 94.62 84 GLU A N 1
ATOM 698 C CA . GLU A 1 84 ? 0.231 -2.168 9.862 1.00 94.62 84 GLU A CA 1
ATOM 699 C C . GLU A 1 84 ? 1.543 -1.440 9.499 1.00 94.62 84 GLU A C 1
ATOM 701 O O . GLU A 1 84 ? 1.975 -1.504 8.345 1.00 94.62 84 GLU A O 1
ATOM 706 N N . LYS A 1 85 ? 2.203 -0.762 10.448 1.00 90.69 85 LYS A N 1
ATOM 707 C CA . LYS A 1 85 ? 3.551 -0.186 10.270 1.00 90.69 85 LYS A CA 1
ATOM 708 C C . LYS A 1 85 ? 4.586 -1.312 10.317 1.00 90.69 85 LYS A C 1
ATOM 710 O O . LYS A 1 85 ? 4.742 -1.958 11.351 1.00 90.69 85 LYS A O 1
ATOM 715 N N . VAL A 1 86 ? 5.313 -1.556 9.223 1.00 89.62 86 VAL A N 1
ATOM 716 C CA . VAL A 1 86 ? 6.262 -2.681 9.136 1.00 89.62 86 VAL A CA 1
ATOM 717 C C . VAL A 1 86 ? 7.706 -2.186 9.161 1.00 89.62 86 VAL A C 1
ATOM 719 O O . VAL A 1 86 ? 8.204 -1.659 8.167 1.00 89.62 86 VAL A O 1
ATOM 722 N N . LYS A 1 87 ? 8.430 -2.450 10.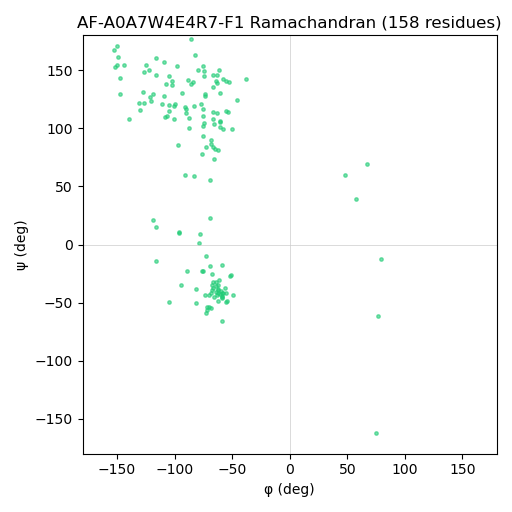260 1.00 88.44 87 LYS A N 1
ATOM 723 C CA . LYS A 1 87 ? 9.900 -2.358 10.252 1.00 88.44 87 LYS A CA 1
ATOM 724 C C . LYS A 1 87 ? 10.444 -3.406 9.267 1.00 88.44 87 LYS A C 1
ATOM 726 O O . LYS A 1 87 ? 10.278 -4.608 9.469 1.00 88.44 87 LYS A O 1
ATOM 731 N N . MET A 1 88 ? 11.051 -2.950 8.170 1.00 88.56 88 MET A N 1
ATOM 732 C CA . MET A 1 88 ? 11.584 -3.807 7.106 1.00 88.56 88 MET A CA 1
ATOM 733 C C . MET A 1 88 ? 13.022 -3.392 6.752 1.00 88.56 88 MET A C 1
ATOM 735 O O . MET A 1 88 ? 13.216 -2.250 6.333 1.00 88.56 88 MET A O 1
ATOM 739 N N . PRO A 1 89 ? 14.024 -4.290 6.864 1.00 90.50 89 PRO A N 1
ATOM 740 C CA . PRO A 1 89 ? 15.415 -3.957 6.554 1.00 90.50 89 PRO A CA 1
ATOM 741 C C . PRO A 1 89 ? 15.603 -3.448 5.120 1.00 90.50 89 PRO A C 1
ATOM 743 O O . PRO A 1 89 ? 15.009 -3.998 4.186 1.00 90.50 89 PRO A O 1
ATOM 746 N N . LYS A 1 90 ? 16.491 -2.459 4.935 1.00 90.56 90 LYS A N 1
ATOM 747 C CA . LYS A 1 90 ? 16.801 -1.829 3.633 1.00 90.56 90 LYS A CA 1
ATOM 748 C C . LYS A 1 90 ? 17.088 -2.876 2.541 1.00 90.56 90 LYS A C 1
ATOM 750 O O . LYS A 1 90 ? 16.500 -2.816 1.466 1.00 90.56 90 LYS A O 1
ATOM 755 N N . ALA A 1 91 ? 17.869 -3.918 2.847 1.00 90.56 91 ALA A N 1
ATOM 756 C CA . ALA A 1 91 ? 18.154 -5.025 1.923 1.00 90.56 91 ALA A CA 1
ATOM 757 C C . ALA A 1 91 ? 16.910 -5.843 1.502 1.00 90.56 91 ALA A C 1
ATOM 759 O O . ALA A 1 91 ? 16.818 -6.277 0.352 1.00 90.56 91 ALA A O 1
ATOM 760 N N . LYS A 1 92 ? 15.927 -6.031 2.398 1.00 90.75 92 LYS A N 1
ATOM 761 C CA . LYS A 1 92 ? 14.667 -6.727 2.084 1.00 90.75 92 LYS A CA 1
ATOM 762 C C . LYS A 1 92 ? 13.758 -5.858 1.213 1.00 90.75 92 LYS A C 1
ATOM 764 O O . LYS A 1 92 ? 13.243 -6.373 0.223 1.00 90.75 92 LYS A O 1
ATOM 769 N N . LYS A 1 93 ? 13.620 -4.560 1.523 1.00 90.25 93 LYS A N 1
ATOM 770 C CA . LYS A 1 93 ? 12.917 -3.596 0.652 1.00 90.25 93 LYS A CA 1
ATOM 771 C C . LYS A 1 93 ? 13.529 -3.592 -0.757 1.00 90.25 93 LYS A C 1
ATOM 773 O O . LYS A 1 93 ? 12.820 -3.792 -1.737 1.00 90.25 93 LYS A O 1
ATOM 778 N N . ARG A 1 94 ? 14.865 -3.480 -0.842 1.00 90.94 94 ARG 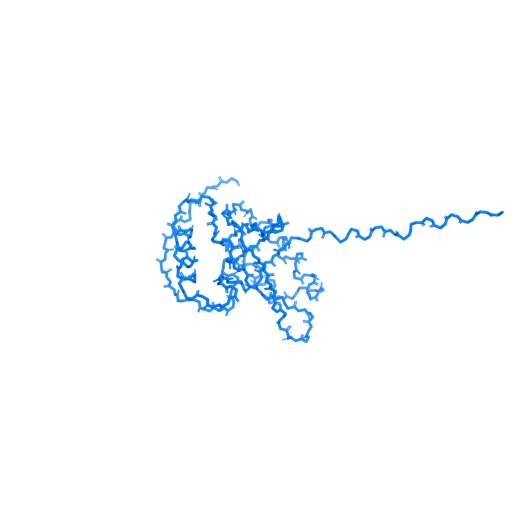A N 1
ATOM 779 C CA . ARG A 1 94 ? 15.637 -3.472 -2.099 1.00 90.94 94 ARG A CA 1
ATOM 780 C C . ARG A 1 94 ? 15.337 -4.696 -2.957 1.00 90.94 94 ARG A C 1
ATOM 782 O O . ARG A 1 94 ? 15.034 -4.556 -4.136 1.00 90.94 94 ARG A O 1
ATOM 789 N N . LYS A 1 95 ? 15.374 -5.893 -2.357 1.00 91.00 95 LYS A N 1
ATOM 790 C CA . LYS A 1 95 ? 15.045 -7.135 -3.065 1.00 91.00 95 LYS A CA 1
ATOM 791 C C . LYS A 1 95 ? 13.599 -7.140 -3.567 1.00 91.00 95 LYS A C 1
ATOM 793 O O . LYS A 1 95 ? 13.387 -7.441 -4.732 1.00 91.00 95 LYS A O 1
ATOM 798 N N . LEU A 1 96 ? 12.624 -6.796 -2.720 1.00 89.44 96 LEU A N 1
ATOM 799 C CA . LEU A 1 96 ? 11.207 -6.788 -3.106 1.00 89.44 96 LEU A CA 1
ATOM 800 C C . LEU A 1 96 ? 10.940 -5.870 -4.307 1.00 89.44 96 LEU A C 1
ATOM 802 O O . LEU A 1 96 ? 10.216 -6.260 -5.219 1.00 89.44 96 LEU A O 1
ATOM 806 N N . LEU A 1 97 ? 11.554 -4.686 -4.329 1.00 87.94 97 LEU A N 1
ATOM 807 C CA . LEU A 1 97 ? 11.431 -3.739 -5.435 1.00 87.94 97 LEU A CA 1
ATOM 808 C C . LEU A 1 97 ? 12.152 -4.228 -6.701 1.00 87.94 97 LEU A C 1
ATOM 810 O O . LEU A 1 97 ? 11.568 -4.182 -7.778 1.00 87.94 97 LEU A O 1
ATOM 814 N N . ILE A 1 98 ? 13.369 -4.773 -6.594 1.00 89.06 98 ILE A N 1
ATOM 815 C CA . ILE A 1 98 ? 14.080 -5.383 -7.736 1.00 89.06 98 ILE A CA 1
ATOM 816 C C . ILE A 1 98 ? 13.271 -6.538 -8.344 1.00 89.06 98 ILE A C 1
ATOM 818 O O . ILE A 1 98 ? 13.144 -6.630 -9.565 1.00 89.06 98 ILE A O 1
ATOM 822 N N . ASP A 1 99 ? 12.716 -7.414 -7.505 1.00 87.56 99 ASP A N 1
ATOM 823 C CA . ASP A 1 99 ? 11.907 -8.550 -7.949 1.00 87.56 99 ASP A CA 1
ATOM 824 C C . ASP A 1 99 ? 10.592 -8.071 -8.602 1.00 87.56 99 ASP A C 1
ATOM 826 O O . ASP A 1 99 ? 10.116 -8.704 -9.544 1.00 87.56 99 ASP A O 1
ATOM 830 N N . TYR A 1 100 ? 10.026 -6.941 -8.159 1.00 84.69 100 TYR A N 1
ATOM 831 C CA . TYR A 1 100 ? 8.865 -6.278 -8.769 1.00 84.69 100 TYR A CA 1
ATOM 832 C C . TYR A 1 100 ? 9.201 -5.650 -10.131 1.00 84.69 100 TYR A C 1
ATOM 834 O O . TYR A 1 100 ? 8.579 -6.008 -11.130 1.00 84.69 100 TYR A O 1
ATOM 842 N N . PHE A 1 101 ? 10.222 -4.793 -10.225 1.00 81.88 101 PHE A N 1
ATOM 843 C CA . PHE A 1 101 ? 10.563 -4.115 -11.484 1.00 81.88 101 PHE A CA 1
ATOM 844 C C . PHE A 1 101 ? 11.020 -5.075 -12.584 1.00 81.88 101 PHE A C 1
ATOM 846 O O . PHE A 1 101 ? 10.608 -4.915 -13.731 1.00 81.88 101 PHE A O 1
ATOM 853 N N . LYS A 1 102 ? 11.746 -6.149 -12.246 1.00 85.31 102 LYS A N 1
ATOM 854 C CA . LYS A 1 102 ? 12.061 -7.220 -13.211 1.00 85.31 102 LYS A CA 1
ATOM 855 C C . LYS A 1 102 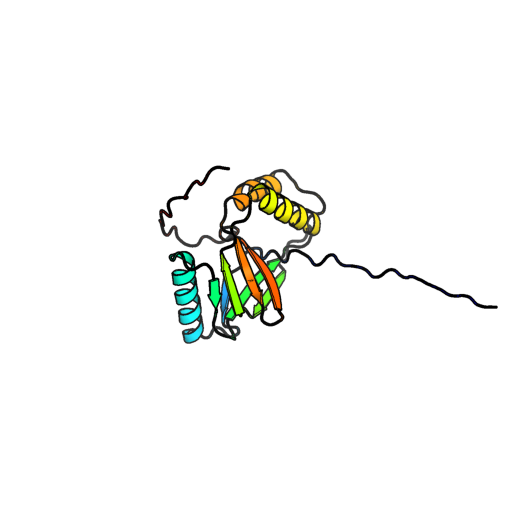? 10.821 -7.924 -13.766 1.00 85.31 102 LYS A C 1
ATOM 857 O O . LYS A 1 102 ? 10.848 -8.365 -14.909 1.00 85.31 102 LYS A O 1
ATOM 862 N N . GLN A 1 103 ? 9.730 -8.018 -13.002 1.00 79.75 103 GLN A N 1
ATOM 863 C CA . GLN A 1 103 ? 8.468 -8.585 -13.498 1.00 79.75 103 GLN A CA 1
ATOM 864 C C . GLN A 1 103 ? 7.695 -7.625 -14.419 1.00 79.75 103 GLN A C 1
ATOM 866 O O . GLN A 1 103 ? 6.888 -8.099 -15.214 1.00 79.75 103 GLN A O 1
ATOM 871 N N . LEU A 1 104 ? 7.928 -6.308 -14.335 1.00 77.31 104 LEU A N 1
ATOM 872 C CA . LEU A 1 104 ? 7.244 -5.304 -15.167 1.00 77.31 104 LEU A CA 1
ATOM 873 C C . LEU A 1 104 ? 8.023 -4.913 -16.432 1.00 77.31 104 LEU A C 1
ATOM 875 O O . LEU A 1 104 ? 7.407 -4.633 -17.460 1.00 77.31 104 LEU A O 1
ATOM 879 N N . LEU A 1 105 ? 9.358 -4.887 -16.343 1.00 76.88 105 LEU A N 1
ATOM 880 C CA . LEU A 1 105 ? 10.270 -4.366 -17.371 1.00 76.88 105 LEU A CA 1
ATOM 881 C C . LEU A 1 105 ? 11.195 -5.441 -17.977 1.00 76.88 105 LEU A C 1
ATOM 883 O O . LEU A 1 105 ? 11.827 -5.206 -19.004 1.00 76.88 105 LEU A O 1
ATOM 887 N N . GLY A 1 106 ? 11.299 -6.620 -17.353 1.00 80.06 106 GLY A N 1
ATOM 888 C CA . GLY A 1 106 ? 12.273 -7.663 -17.701 1.00 80.06 106 GLY A CA 1
ATOM 889 C C . GLY A 1 106 ? 13.680 -7.342 -17.187 1.00 80.06 106 GLY A C 1
ATOM 890 O O . GLY A 1 106 ? 14.211 -8.054 -16.331 1.00 80.06 106 GLY A O 1
ATOM 891 N N . GLU A 1 107 ? 14.255 -6.239 -17.660 1.00 83.81 107 GLU A N 1
ATOM 892 C CA . GLU A 1 107 ? 15.538 -5.695 -17.200 1.00 83.81 107 GLU A CA 1
ATOM 893 C C . GLU A 1 107 ? 15.337 -4.394 -16.404 1.00 83.81 107 GLU A C 1
ATOM 895 O O . GLU A 1 107 ? 14.314 -3.726 -16.524 1.00 83.81 107 GLU A O 1
ATOM 900 N N . ILE A 1 108 ? 16.301 -4.054 -15.544 1.00 84.88 108 ILE A N 1
ATOM 901 C CA . ILE A 1 108 ? 16.300 -2.821 -14.741 1.00 84.88 108 ILE A CA 1
ATOM 902 C C . ILE A 1 108 ? 17.412 -1.924 -15.276 1.00 84.88 108 ILE A C 1
ATOM 904 O O . ILE A 1 108 ? 18.579 -2.322 -15.263 1.00 84.88 108 ILE A O 1
ATOM 908 N N . ASP A 1 109 ? 17.051 -0.724 -15.721 1.00 85.00 109 ASP A N 1
ATOM 909 C CA . ASP A 1 109 ? 17.998 0.300 -16.154 1.00 85.00 109 ASP A CA 1
ATOM 910 C C . ASP A 1 109 ? 18.514 1.149 -14.975 1.00 85.00 109 ASP A C 1
ATOM 912 O O . ASP A 1 109 ? 18.113 0.984 -13.819 1.00 85.00 109 ASP A O 1
ATOM 916 N N . SER A 1 110 ? 19.439 2.070 -15.248 1.00 85.38 110 SER A N 1
ATOM 917 C CA . SER A 1 110 ? 20.022 2.937 -14.217 1.00 85.38 110 SER A CA 1
ATOM 918 C C . SER A 1 110 ? 19.023 3.932 -13.617 1.00 85.38 110 SER A C 1
ATOM 920 O O . SER A 1 110 ? 19.205 4.336 -12.466 1.00 85.38 110 SER A O 1
ATOM 922 N N . VAL A 1 111 ? 17.968 4.308 -14.349 1.00 84.94 111 VAL A N 1
ATOM 923 C CA . VAL A 1 111 ? 16.908 5.205 -13.864 1.00 84.94 111 VAL A CA 1
ATOM 924 C C . VAL A 1 111 ? 16.048 4.472 -12.839 1.00 84.94 111 VAL A C 1
ATOM 926 O O . VAL A 1 111 ? 16.019 4.871 -11.675 1.00 84.94 111 VAL A O 1
ATOM 929 N N . THR A 1 112 ? 15.477 3.330 -13.223 1.00 83.50 112 THR A N 1
ATOM 930 C CA . THR A 1 112 ? 14.696 2.442 -12.348 1.00 83.50 112 THR A CA 1
ATOM 931 C C . THR A 1 112 ? 15.508 2.032 -11.117 1.00 83.50 112 THR A C 1
ATOM 933 O O . THR A 1 112 ? 15.009 2.049 -9.994 1.00 83.50 112 THR A O 1
ATOM 936 N N . MET A 1 113 ? 16.797 1.712 -11.287 1.00 87.81 113 MET A N 1
ATOM 937 C CA . MET A 1 113 ? 17.679 1.388 -10.162 1.00 87.81 113 MET A CA 1
ATOM 938 C C . MET A 1 113 ? 17.849 2.574 -9.196 1.00 87.81 113 MET A C 1
ATOM 940 O O . MET A 1 113 ? 17.866 2.375 -7.983 1.00 87.81 113 MET A O 1
ATOM 944 N N . THR A 1 114 ? 17.934 3.806 -9.708 1.00 86.38 114 THR A N 1
ATOM 945 C CA . THR A 1 114 ? 18.025 5.025 -8.882 1.00 86.38 114 THR A CA 1
ATOM 946 C C . THR A 1 114 ? 16.729 5.277 -8.108 1.00 86.38 114 THR A C 1
ATOM 948 O O . THR A 1 114 ? 16.782 5.622 -6.927 1.00 86.38 114 THR A O 1
ATOM 951 N N . GLU A 1 115 ? 15.567 5.039 -8.722 1.00 83.81 115 GLU A N 1
ATOM 952 C CA . GLU A 1 115 ? 14.275 5.097 -8.028 1.00 83.81 115 GLU A CA 1
ATOM 953 C C . GLU A 1 115 ? 14.187 4.051 -6.907 1.00 83.81 115 GLU A C 1
ATOM 955 O O . GLU A 1 115 ? 13.761 4.379 -5.799 1.00 83.81 115 GLU A O 1
ATOM 960 N N . ILE A 1 116 ? 14.673 2.824 -7.135 1.00 87.94 116 ILE A N 1
ATOM 961 C CA . ILE A 1 116 ? 14.752 1.775 -6.103 1.00 87.94 116 ILE A CA 1
ATOM 962 C C . ILE A 1 116 ? 15.641 2.211 -4.922 1.00 87.94 116 ILE A C 1
ATOM 964 O O . ILE A 1 116 ? 15.255 2.006 -3.772 1.00 87.94 116 ILE A O 1
ATOM 968 N N . GLU A 1 117 ? 16.800 2.838 -5.155 1.00 88.06 117 GLU A N 1
ATOM 969 C CA . GLU A 1 117 ? 17.660 3.333 -4.059 1.00 88.06 117 GLU A CA 1
ATOM 970 C C . GLU A 1 117 ? 17.065 4.534 -3.295 1.00 88.06 117 GLU A C 1
ATOM 972 O O . GLU A 1 117 ? 17.463 4.792 -2.152 1.00 88.06 117 GLU A O 1
ATOM 977 N N . ARG A 1 118 ? 16.089 5.251 -3.874 1.00 85.00 118 ARG A N 1
ATOM 978 C CA . ARG A 1 118 ? 15.232 6.185 -3.123 1.00 85.00 118 ARG A CA 1
ATOM 979 C C . ARG A 1 118 ? 14.250 5.394 -2.254 1.00 85.00 118 ARG A C 1
ATOM 981 O O . ARG A 1 118 ? 14.337 5.461 -1.031 1.00 85.00 118 ARG A O 1
ATOM 988 N N . ALA A 1 119 ? 13.440 4.558 -2.903 1.00 84.44 119 ALA A N 1
ATOM 989 C CA . ALA A 1 119 ? 12.316 3.785 -2.366 1.00 84.44 119 ALA A CA 1
ATOM 990 C C . ALA A 1 119 ? 12.609 2.923 -1.124 1.00 84.44 119 ALA A C 1
ATOM 992 O O . ALA A 1 119 ? 11.722 2.594 -0.335 1.00 84.44 119 ALA A O 1
ATOM 993 N N . ILE A 1 120 ? 13.858 2.480 -0.950 1.00 89.25 120 ILE A N 1
ATOM 994 C CA . ILE A 1 120 ? 14.263 1.696 0.227 1.00 89.25 120 ILE A CA 1
ATOM 995 C C . ILE A 1 120 ? 14.358 2.530 1.512 1.00 89.25 120 ILE A C 1
ATOM 997 O O . ILE A 1 120 ? 14.492 1.958 2.600 1.00 89.25 120 ILE A O 1
ATOM 1001 N N . LYS A 1 121 ? 14.280 3.857 1.424 1.00 86.50 121 LYS A N 1
ATOM 1002 C CA . LYS A 1 121 ? 14.222 4.751 2.586 1.00 86.50 121 LYS A CA 1
ATOM 1003 C C . LYS A 1 121 ? 12.789 4.816 3.114 1.00 86.50 121 LYS A C 1
ATOM 1005 O O . LYS A 1 121 ? 12.578 4.461 4.272 1.00 86.50 121 LYS A O 1
ATOM 1010 N N . ASP A 1 122 ? 11.834 5.073 2.222 1.00 85.25 122 ASP A N 1
ATOM 1011 C CA . ASP A 1 122 ? 10.386 5.221 2.420 1.00 85.25 122 ASP A CA 1
ATOM 1012 C C . ASP A 1 122 ? 9.786 4.254 3.456 1.00 85.25 122 ASP A C 1
ATOM 1014 O O . ASP A 1 122 ? 10.135 3.065 3.513 1.00 85.25 122 ASP A O 1
ATOM 1018 N N . LYS A 1 123 ? 8.811 4.720 4.243 1.00 86.81 123 LYS A N 1
ATOM 1019 C CA . LYS A 1 123 ? 8.078 3.858 5.183 1.00 86.81 123 LYS A CA 1
ATOM 1020 C C . LYS A 1 123 ? 7.241 2.838 4.399 1.00 86.81 123 LYS A C 1
ATOM 1022 O O . LYS A 1 123 ? 6.739 3.122 3.311 1.00 86.81 123 LYS A O 1
ATOM 1027 N N . VAL A 1 124 ? 7.105 1.628 4.949 1.00 89.12 124 VAL A N 1
ATOM 1028 C CA . VAL A 1 124 ? 6.348 0.533 4.320 1.00 89.12 124 VAL A CA 1
ATOM 1029 C C . VAL A 1 124 ? 5.213 0.096 5.236 1.00 89.12 124 VAL A C 1
ATOM 1031 O O . VAL A 1 124 ? 5.432 -0.320 6.378 1.00 89.12 124 VAL A O 1
ATOM 1034 N N . TYR A 1 125 ? 3.997 0.145 4.705 1.00 91.06 125 TYR A N 1
ATOM 1035 C CA . TYR A 1 125 ? 2.791 -0.321 5.373 1.00 91.06 125 TYR A CA 1
ATOM 1036 C C . TYR A 1 125 ? 2.384 -1.691 4.825 1.00 91.06 125 TYR A C 1
ATOM 1038 O O . TYR A 1 125 ? 2.409 -1.923 3.616 1.00 91.06 125 TYR A O 1
ATOM 1046 N N . CYS A 1 126 ? 1.981 -2.609 5.701 1.00 93.00 126 CYS A N 1
ATOM 1047 C CA . CYS A 1 126 ? 1.271 -3.818 5.296 1.00 93.00 126 CYS A CA 1
ATOM 1048 C C . CYS A 1 126 ? -0.231 -3.537 5.341 1.00 93.00 126 CYS A C 1
ATOM 1050 O O . CYS A 1 126 ? -0.780 -3.231 6.397 1.00 93.00 126 CYS A O 1
ATOM 1052 N N . ALA A 1 127 ? -0.890 -3.632 4.191 1.00 93.75 127 ALA A N 1
ATOM 1053 C CA . ALA A 1 127 ? -2.328 -3.477 4.060 1.00 93.75 127 ALA A CA 1
ATOM 1054 C C . ALA A 1 127 ? -3.000 -4.846 3.972 1.00 93.75 127 ALA A C 1
ATOM 1056 O O . ALA A 1 127 ? -2.753 -5.610 3.038 1.00 93.75 127 ALA A O 1
ATOM 1057 N N . THR A 1 128 ? -3.876 -5.146 4.928 1.00 94.75 128 THR A N 1
ATOM 1058 C CA . THR A 1 128 ? -4.719 -6.344 4.904 1.00 94.75 128 THR A CA 1
ATOM 1059 C C . THR A 1 128 ? -6.034 -6.015 4.199 1.00 94.75 128 THR A C 1
ATOM 1061 O O . THR A 1 128 ? -6.812 -5.174 4.662 1.00 94.75 128 THR A O 1
ATOM 1064 N N . ALA A 1 129 ? -6.282 -6.674 3.069 1.00 93.25 129 ALA A N 1
ATOM 1065 C CA . ALA A 1 129 ? -7.483 -6.504 2.262 1.00 93.25 129 ALA A CA 1
ATOM 1066 C C . ALA A 1 129 ? -8.673 -7.328 2.785 1.00 93.25 12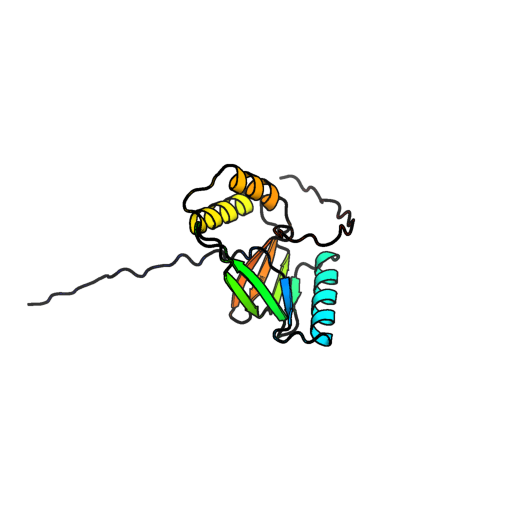9 ALA A C 1
ATOM 1068 O O . ALA A 1 129 ? -8.515 -8.327 3.486 1.00 93.25 129 ALA A O 1
ATOM 1069 N N . LYS A 1 130 ? -9.884 -6.972 2.344 1.00 92.38 130 LYS A N 1
ATOM 1070 C CA . LYS A 1 130 ? -11.165 -7.641 2.665 1.00 92.38 130 LYS A CA 1
ATOM 1071 C C . LYS A 1 130 ? -11.235 -9.123 2.265 1.00 92.38 130 LYS A C 1
ATOM 1073 O O . LYS A 1 130 ? -12.077 -9.853 2.773 1.00 92.38 130 LYS A O 1
ATOM 1078 N N . CYS A 1 131 ? -10.340 -9.571 1.383 1.00 89.25 131 CYS A N 1
ATOM 1079 C CA . CYS A 1 131 ? -10.154 -10.968 0.980 1.00 89.25 131 CYS A CA 1
ATOM 1080 C C . CYS A 1 131 ? -9.034 -11.702 1.753 1.00 89.25 131 CYS A C 1
ATOM 1082 O O . CYS A 1 131 ? -8.631 -12.788 1.349 1.00 89.25 131 CYS A O 1
ATOM 1084 N N . GLY A 1 132 ? -8.484 -11.105 2.816 1.00 89.25 132 GLY A N 1
ATOM 1085 C CA . GLY A 1 132 ? -7.392 -11.660 3.628 1.00 89.25 132 GLY A CA 1
ATOM 1086 C C . GLY A 1 132 ? -5.989 -11.520 3.022 1.00 89.25 132 GLY A C 1
ATOM 1087 O O . GLY A 1 132 ? -5.004 -11.702 3.733 1.00 89.25 132 GLY A O 1
ATOM 1088 N N . LYS A 1 133 ? -5.871 -11.159 1.736 1.00 91.12 133 LYS A N 1
ATOM 1089 C CA . LYS A 1 133 ? -4.575 -10.902 1.088 1.00 91.12 133 LYS A CA 1
ATOM 1090 C C . LYS A 1 133 ? -3.871 -9.694 1.714 1.00 91.12 133 LYS A C 1
ATOM 1092 O O . LYS A 1 133 ? -4.515 -8.685 2.007 1.00 91.12 133 LYS A O 1
ATOM 1097 N N . LYS A 1 134 ? -2.548 -9.792 1.868 1.00 91.69 134 LYS A N 1
ATOM 1098 C CA . LYS A 1 134 ? -1.680 -8.704 2.338 1.00 91.69 134 LYS A CA 1
ATOM 1099 C C . LYS A 1 134 ? -0.928 -8.059 1.172 1.00 91.69 134 LYS A C 1
ATOM 1101 O O . LYS A 1 134 ? -0.475 -8.750 0.262 1.00 91.69 134 LYS A O 1
ATOM 1106 N N . TYR A 1 135 ? -0.809 -6.739 1.230 1.00 91.25 135 TYR A N 1
ATOM 1107 C CA . TYR A 1 135 ? -0.178 -5.876 0.231 1.00 91.25 135 TYR A CA 1
ATOM 1108 C C . TYR A 1 135 ? 0.884 -5.007 0.914 1.00 91.25 135 TYR A C 1
ATOM 1110 O O . TYR A 1 135 ? 0.709 -4.640 2.076 1.00 91.25 135 TYR A O 1
ATOM 1118 N N . TYR A 1 136 ? 1.960 -4.653 0.212 1.00 91.44 136 TYR A N 1
ATOM 1119 C CA . TYR A 1 136 ? 2.973 -3.720 0.715 1.00 91.44 136 TYR A CA 1
ATOM 1120 C C . TYR A 1 136 ? 2.819 -2.361 0.034 1.00 91.44 136 TYR A C 1
ATOM 1122 O O . TYR A 1 136 ? 3.017 -2.231 -1.173 1.00 91.44 136 TYR A O 1
ATOM 1130 N N . LEU A 1 137 ? 2.461 -1.348 0.819 1.00 89.69 137 LEU A N 1
ATOM 1131 C CA . LEU A 1 137 ? 2.309 0.029 0.367 1.00 89.69 137 LEU A CA 1
ATOM 1132 C C . LEU A 1 137 ? 3.579 0.801 0.749 1.00 89.69 137 LEU A C 1
ATOM 1134 O O . LEU A 1 137 ? 3.919 0.852 1.931 1.00 89.69 137 LEU A O 1
ATOM 1138 N N . TYR A 1 138 ? 4.287 1.365 -0.229 1.00 86.56 138 TYR A N 1
ATOM 1139 C CA . TYR A 1 138 ? 5.464 2.214 -0.001 1.00 86.56 138 TYR A CA 1
ATOM 1140 C C . TYR A 1 138 ? 5.013 3.675 0.030 1.00 86.56 138 TYR A C 1
ATOM 1142 O O . TYR A 1 138 ? 4.244 4.089 -0.833 1.00 86.56 138 TYR A O 1
ATOM 1150 N N . GLU A 1 139 ? 5.416 4.434 1.045 1.00 76.44 139 GLU A N 1
ATOM 1151 C CA . GLU A 1 139 ? 4.810 5.737 1.347 1.00 76.44 139 GLU A CA 1
ATOM 1152 C C . GLU A 1 139 ? 5.155 6.841 0.339 1.00 76.44 139 GLU A C 1
ATOM 1154 O O . GLU A 1 139 ? 4.251 7.458 -0.218 1.00 76.44 139 GLU A O 1
ATOM 1159 N N . GLU A 1 140 ? 6.443 7.065 0.078 1.00 64.62 140 GLU A N 1
ATOM 1160 C CA . GLU A 1 140 ? 6.925 8.143 -0.803 1.00 64.62 140 GLU A CA 1
ATOM 1161 C C . GLU A 1 140 ? 7.192 7.657 -2.229 1.00 64.62 140 GLU A C 1
ATOM 1163 O O . GLU A 1 140 ? 7.692 8.390 -3.089 1.00 64.62 140 GLU A O 1
ATOM 1168 N N . PHE A 1 141 ? 6.747 6.435 -2.518 1.00 57.44 141 PHE A N 1
ATOM 1169 C CA . PHE A 1 141 ? 6.662 5.893 -3.859 1.00 57.44 141 PHE A CA 1
ATOM 1170 C C . PHE A 1 141 ? 5.362 6.353 -4.542 1.00 57.44 141 PHE A C 1
ATOM 1172 O O . PHE A 1 141 ? 4.473 5.586 -4.929 1.00 57.44 141 PHE A O 1
ATOM 1179 N N . SER A 1 142 ? 5.275 7.678 -4.628 1.00 45.69 142 SER A N 1
ATOM 1180 C CA . SER A 1 142 ? 4.247 8.470 -5.279 1.00 45.69 142 SER A CA 1
ATOM 1181 C C . SER A 1 142 ? 4.942 9.423 -6.248 1.00 45.69 142 SER A C 1
ATOM 1183 O O . SER A 1 142 ? 5.768 10.237 -5.839 1.00 45.69 142 SER A O 1
ATOM 1185 N N . ILE A 1 143 ? 4.593 9.357 -7.535 1.00 45.47 143 ILE A N 1
ATOM 1186 C CA . ILE A 1 143 ? 5.009 10.352 -8.548 1.00 45.47 143 ILE A CA 1
ATOM 1187 C C . ILE A 1 143 ? 4.136 11.629 -8.442 1.00 45.47 143 ILE A C 1
ATOM 1189 O O . ILE A 1 143 ? 4.297 12.577 -9.205 1.00 45.47 143 ILE A O 1
ATOM 1193 N N . TYR A 1 144 ? 3.201 11.681 -7.486 1.00 37.09 144 TYR A N 1
ATOM 1194 C CA . TYR A 1 144 ? 2.363 12.847 -7.222 1.00 37.09 144 TYR A CA 1
ATOM 1195 C C . TYR A 1 144 ? 2.818 13.578 -5.962 1.00 37.09 144 TYR A C 1
ATOM 1197 O O . TYR A 1 144 ? 2.778 13.023 -4.862 1.00 37.09 144 TYR A O 1
ATOM 1205 N N . ASN A 1 145 ? 3.190 14.847 -6.147 1.00 35.91 145 ASN A N 1
ATOM 1206 C CA . ASN A 1 145 ? 3.479 15.788 -5.072 1.00 35.91 145 ASN A CA 1
ATOM 1207 C C . ASN A 1 145 ? 2.229 15.980 -4.200 1.00 35.91 145 ASN A C 1
ATOM 1209 O O . ASN A 1 145 ? 1.286 16.669 -4.595 1.00 35.91 145 ASN A O 1
ATOM 1213 N N . LEU A 1 146 ? 2.246 15.412 -2.997 1.00 42.59 146 LEU A N 1
ATOM 1214 C CA . LEU A 1 146 ? 1.540 16.006 -1.866 1.00 42.59 146 LEU A CA 1
ATOM 1215 C C . LEU A 1 146 ? 2.411 17.155 -1.319 1.00 42.59 146 LEU A C 1
ATOM 1217 O O . LEU A 1 146 ? 3.630 17.107 -1.490 1.00 42.59 146 LEU A O 1
ATOM 1221 N N . PRO A 1 147 ? 1.821 18.209 -0.728 1.00 35.41 147 PRO A N 1
ATOM 1222 C CA . PRO A 1 147 ? 2.597 19.311 -0.165 1.00 35.41 147 PRO A CA 1
ATOM 1223 C C . PRO A 1 147 ? 3.519 18.831 0.965 1.00 35.41 147 PRO A C 1
ATOM 1225 O O . PRO A 1 147 ? 3.196 17.880 1.677 1.00 35.41 147 PRO A O 1
ATOM 1228 N N . GLU A 1 148 ? 4.652 19.518 1.118 1.00 41.47 148 GLU A N 1
ATOM 1229 C CA . GLU A 1 148 ? 5.670 19.258 2.141 1.00 41.47 148 GLU A CA 1
ATOM 1230 C C . GLU A 1 148 ? 5.135 19.606 3.543 1.00 41.47 148 GLU A C 1
ATOM 1232 O O . GLU A 1 148 ? 5.299 20.718 4.043 1.00 41.47 148 GLU A O 1
ATOM 1237 N N . ASP A 1 149 ? 4.460 18.643 4.172 1.00 39.34 149 ASP A N 1
ATOM 1238 C CA . ASP A 1 149 ? 4.163 18.652 5.606 1.00 39.34 149 ASP A CA 1
ATOM 1239 C C . ASP A 1 149 ? 5.471 18.283 6.341 1.00 39.34 149 ASP A C 1
ATOM 1241 O O . ASP A 1 149 ? 5.873 17.118 6.349 1.00 39.34 149 ASP A O 1
ATOM 1245 N N . ASP A 1 150 ? 6.150 19.294 6.898 1.00 46.56 150 ASP A N 1
ATOM 1246 C CA . ASP A 1 150 ? 7.481 19.259 7.548 1.00 46.56 150 ASP A CA 1
ATOM 1247 C C . ASP A 1 150 ? 7.484 18.494 8.897 1.00 46.56 150 ASP A C 1
ATOM 1249 O O . ASP A 1 150 ? 7.836 19.012 9.962 1.00 46.56 150 ASP A O 1
ATOM 1253 N N . ASP A 1 151 ? 7.035 17.237 8.869 1.00 44.47 151 ASP A N 1
ATOM 1254 C CA . ASP A 1 151 ? 7.098 16.312 9.999 1.00 44.47 151 ASP A CA 1
ATOM 1255 C C . ASP A 1 151 ? 8.536 15.802 10.170 1.00 44.47 151 ASP A C 1
ATOM 1257 O O . ASP A 1 151 ? 8.928 14.770 9.616 1.00 44.47 151 ASP A O 1
ATOM 1261 N N . ASN A 1 152 ? 9.299 16.488 11.024 1.00 42.47 152 ASN A N 1
ATOM 1262 C CA . ASN A 1 152 ? 10.499 15.939 11.654 1.00 42.47 152 ASN A CA 1
ATOM 1263 C C . ASN A 1 152 ? 10.104 14.779 12.599 1.00 42.47 152 ASN A C 1
ATOM 1265 O O . ASN A 1 152 ? 10.110 14.919 13.822 1.00 42.47 152 ASN A O 1
ATOM 1269 N N . GLU A 1 153 ? 9.736 13.621 12.039 1.00 44.00 153 GLU A N 1
ATOM 1270 C CA . GLU A 1 153 ? 9.912 12.350 12.744 1.00 44.00 153 GLU A CA 1
ATOM 1271 C C . GLU A 1 153 ? 11.423 12.123 12.867 1.00 44.00 153 GLU A C 1
ATOM 1273 O O . GLU A 1 153 ? 12.094 11.853 11.873 1.00 44.00 153 GLU A O 1
ATOM 1278 N N . GLU A 1 154 ? 11.956 12.263 14.083 1.00 40.25 154 GLU A N 1
ATOM 1279 C CA . GLU A 1 154 ? 13.315 11.828 14.398 1.00 40.25 154 GLU A CA 1
ATOM 1280 C C . GLU A 1 154 ? 13.435 10.339 14.032 1.00 40.25 154 GLU A C 1
ATOM 1282 O O . GLU A 1 154 ? 12.749 9.490 14.609 1.00 40.25 154 GLU A O 1
ATOM 1287 N N . ASP A 1 155 ? 14.283 10.022 13.048 1.00 43.28 155 ASP A N 1
ATOM 1288 C CA . ASP A 1 155 ? 14.675 8.644 12.758 1.00 43.28 155 ASP A CA 1
ATOM 1289 C C . ASP A 1 155 ? 15.369 8.099 14.019 1.00 43.28 155 ASP A C 1
ATOM 1291 O O . ASP A 1 155 ? 16.534 8.402 14.279 1.00 43.28 155 ASP A O 1
ATOM 1295 N N . GLU A 1 156 ? 14.648 7.306 14.822 1.00 45.12 156 GLU A N 1
ATOM 1296 C CA . GLU A 1 156 ? 15.226 6.525 15.921 1.00 45.12 156 GLU A CA 1
ATOM 1297 C C . GLU A 1 156 ? 16.172 5.461 15.334 1.00 45.12 156 GLU A C 1
ATOM 1299 O O . GLU A 1 156 ? 15.807 4.296 15.118 1.00 45.12 156 GLU A O 1
ATOM 1304 N N . GLU A 1 157 ? 17.396 5.903 15.042 1.00 40.56 157 GLU A N 1
ATOM 1305 C CA . GLU A 1 157 ? 18.530 5.117 14.567 1.00 40.56 157 GLU A CA 1
ATOM 1306 C C . GLU A 1 157 ? 18.984 4.149 15.665 1.00 40.56 157 GLU A C 1
ATOM 1308 O O . GLU A 1 157 ? 19.884 4.408 16.461 1.00 40.56 157 GLU A O 1
ATOM 1313 N N . TYR A 1 158 ? 18.308 3.004 15.715 1.00 46.00 158 TYR A N 1
ATOM 1314 C CA . TYR A 1 158 ? 18.763 1.835 16.451 1.00 46.00 158 TYR A CA 1
ATOM 1315 C C . TYR A 1 158 ? 19.666 0.989 15.548 1.00 46.00 158 TYR A C 1
ATOM 1317 O O . TYR A 1 158 ? 19.173 0.243 14.697 1.00 46.00 158 TYR A O 1
ATOM 1325 N N . ASP A 1 159 ? 20.976 1.148 15.748 1.00 46.22 159 ASP A N 1
ATOM 1326 C CA . ASP A 1 159 ? 22.037 0.280 15.220 1.00 46.22 159 ASP A CA 1
ATOM 1327 C C . ASP A 1 159 ? 21.833 -1.199 15.612 1.00 46.22 159 ASP A C 1
ATOM 1329 O O . ASP A 1 159 ? 21.471 -1.494 16.754 1.00 46.22 159 ASP A O 1
ATOM 1333 N N . ASP A 1 160 ? 22.131 -2.100 14.664 1.00 38.66 160 ASP A N 1
ATOM 1334 C CA . ASP A 1 160 ? 22.543 -3.512 14.842 1.00 38.66 160 ASP A CA 1
ATOM 1335 C C . ASP A 1 160 ? 23.089 -4.071 13.499 1.00 38.66 160 ASP A C 1
ATOM 1337 O O . ASP A 1 160 ? 22.364 -3.987 12.473 1.00 38.66 160 ASP A O 1
#

Foldseek 3Di:
DDDDPDDPDPPCPPLAQAEFFQKDKDFPVRPVVQRCQQVVQVVCVVPDPPFKDFHPQRIKIWGWDAAEDPGDTDIDMFGFGMKGFDDDQLVRLLVSQCVRVCRRYVDADPVSNVVSVVQSVFTWIWTQTPVRDTHIYGDPSHPDDDDPPPDPPPPPPDDD

Sequence (160 aa):
MGNYEKNAANSTQSEQPLICWNWYLESLNNDEDLNDKIQKRFGIFRKRGTPEMDFPKDTVVRYFIFSGIDVEPVKKEFFLIKLEKVKMPKAKKRKLLIDYFKQLLGEIDSVTMTEIERAIKDKVYCATAKCGKKYYLYEEFSIYNLPEDDDNEEDEEYDD

Nearest PDB structures (foldseek):
  6vgj-assembly6_F  TM=7.051E-01  e=9.798E+00  Homo sapiens
  4igb-assembly3_C  TM=2.832E-01  e=4.353E+00  Streptococcus gordonii str. Challis

Secondary structure (DSSP, 8-state):
-----------------EEEEEEEEEETT--HHHHHHHHHHHHHHHSS--SEEE--TTEEEEEEE--SSS---EEEEEEEEEEEE----HHHHHHHHHHHHHHHHSS--HHHHHHHHHHTTS-EEEEEETTS-EEEEESS--SS----------------